Protein AF-A0A7X8PU43-F1 (afdb_monomer)

Radius of gyration: 17.19 Å; Cα contacts (8 Å, |Δi|>4): 288; chains: 1; bounding box: 46×28×51 Å

Nearest PDB structures (foldseek):
  2zf4-assembly3_F  TM=4.015E-01  e=1.088E+00  Chromobacterium violaceum

Secondary structure (DSSP, 8-state):
--S---TTSSPPGGGSGGG---EEEEEEETTEEEEEEEEESSEEEEEEEEEEEETTEEEEEEEEEEEEETTEEEEEEEETTT-EEEEEEEEEEEETTTTEEEEEEEEEEEEE----S--BTTT--TT----S----

Structure (mmCIF, N/CA/C/O backbone):
data_AF-A0A7X8PU43-F1
#
_entry.id   AF-A0A7X8PU43-F1
#
loop_
_atom_site.group_PDB
_atom_site.id
_atom_site.type_symbol
_atom_site.label_atom_id
_atom_site.label_alt_id
_atom_site.label_comp_id
_atom_site.label_asym_id
_atom_site.label_entity_id
_atom_site.label_seq_id
_atom_site.pdbx_PDB_ins_code
_atom_site.Cartn_x
_atom_site.Cartn_y
_atom_site.Cartn_z
_atom_site.occupancy
_atom_site.B_iso_or_equiv
_atom_site.auth_seq_id
_atom_site.auth_comp_id
_atom_site.auth_asym_id
_atom_site.auth_atom_id
_atom_site.pdbx_PDB_model_num
ATOM 1 N N . THR A 1 1 ? -22.433 -6.085 20.150 1.00 58.94 1 THR A N 1
ATOM 2 C CA . THR A 1 1 ? -22.439 -5.058 19.085 1.00 58.94 1 THR A CA 1
ATOM 3 C C . THR A 1 1 ? -21.251 -5.337 18.189 1.00 58.94 1 THR A C 1
ATOM 5 O O . THR A 1 1 ? -20.278 -5.868 18.702 1.00 58.94 1 THR A O 1
ATOM 8 N N . LEU A 1 2 ? -21.342 -5.095 16.880 1.00 64.88 2 LEU A N 1
ATOM 9 C CA . LEU A 1 2 ? -20.183 -5.215 15.985 1.00 64.88 2 LEU A CA 1
ATOM 10 C C . LEU A 1 2 ? -19.214 -4.060 16.267 1.00 64.88 2 LEU A C 1
ATOM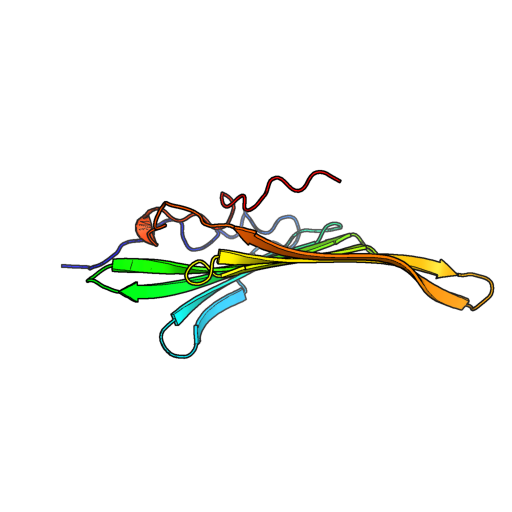 12 O O . LEU A 1 2 ? -19.667 -2.921 16.349 1.00 64.88 2 LEU A O 1
ATOM 16 N N . ASP A 1 3 ? -17.918 -4.352 16.398 1.00 78.88 3 ASP A N 1
ATOM 17 C CA . ASP A 1 3 ? -16.885 -3.329 16.641 1.00 78.88 3 ASP A CA 1
ATOM 18 C C . ASP A 1 3 ? -16.571 -2.496 15.384 1.00 78.88 3 ASP A C 1
ATOM 20 O O . ASP A 1 3 ? -16.052 -1.391 15.486 1.00 78.88 3 ASP A O 1
ATOM 24 N N . CYS A 1 4 ? -16.874 -3.005 14.183 1.00 87.44 4 CYS A N 1
ATOM 25 C CA . CYS A 1 4 ? -16.652 -2.301 12.920 1.00 87.44 4 CYS A CA 1
ATOM 26 C C . CYS A 1 4 ? -17.573 -2.840 11.814 1.00 87.44 4 CYS A C 1
ATOM 28 O O . CYS A 1 4 ? -17.857 -4.039 11.763 1.00 87.44 4 CYS A O 1
ATOM 30 N N . GLN A 1 5 ? -17.996 -1.959 10.904 1.00 91.38 5 GLN A N 1
ATOM 31 C CA . GLN A 1 5 ? -18.618 -2.312 9.629 1.00 91.38 5 GLN A CA 1
ATOM 32 C C . GLN A 1 5 ? -17.984 -1.472 8.510 1.00 91.38 5 GLN A C 1
ATOM 34 O O . GLN A 1 5 ? -18.175 -0.260 8.461 1.00 91.38 5 GLN A O 1
ATOM 39 N N . ALA A 1 6 ? -17.246 -2.116 7.602 1.00 93.62 6 ALA A N 1
ATOM 40 C CA . ALA A 1 6 ? -16.508 -1.458 6.523 1.00 93.62 6 ALA A CA 1
ATOM 41 C C . ALA A 1 6 ? -17.085 -1.833 5.147 1.00 93.62 6 ALA A C 1
ATOM 43 O O . ALA A 1 6 ? -16.607 -2.747 4.477 1.00 93.62 6 ALA A O 1
ATOM 44 N N . ASN A 1 7 ? -18.145 -1.136 4.732 1.00 93.12 7 ASN A N 1
ATOM 45 C CA . ASN A 1 7 ? -18.938 -1.503 3.546 1.00 93.12 7 ASN A CA 1
ATOM 46 C C . ASN A 1 7 ? -18.225 -1.277 2.202 1.00 93.12 7 ASN A C 1
ATOM 48 O O . ASN A 1 7 ? -18.670 -1.796 1.186 1.00 93.12 7 ASN A O 1
ATOM 52 N N . GLU A 1 8 ? -17.139 -0.507 2.188 1.00 92.81 8 GLU A N 1
ATOM 53 C CA . GLU A 1 8 ? -16.408 -0.133 0.967 1.00 92.81 8 GLU A CA 1
ATOM 54 C C . GLU A 1 8 ? -14.921 -0.521 1.049 1.00 92.81 8 GLU A C 1
ATOM 56 O O . GLU A 1 8 ? -14.091 -0.025 0.289 1.00 92.81 8 GLU A O 1
ATOM 61 N N . LEU A 1 9 ? -14.577 -1.409 1.989 1.00 94.44 9 LEU A N 1
ATOM 62 C CA . LEU A 1 9 ? -13.222 -1.941 2.127 1.00 94.44 9 LEU A CA 1
ATOM 63 C C . LEU A 1 9 ? -12.853 -2.861 0.957 1.00 94.44 9 LEU A C 1
ATOM 65 O O . LEU A 1 9 ? -11.701 -2.890 0.535 1.00 94.44 9 LEU A O 1
ATOM 69 N N . ILE A 1 10 ? -13.827 -3.624 0.454 1.00 95.19 10 ILE A N 1
ATOM 70 C CA . ILE A 1 10 ? -13.644 -4.565 -0.651 1.00 95.19 10 ILE A CA 1
ATOM 71 C C . ILE A 1 10 ? -14.061 -3.895 -1.954 1.00 95.19 10 ILE A C 1
ATOM 73 O O . ILE A 1 10 ? -15.186 -3.409 -2.078 1.00 95.19 10 ILE A O 1
ATOM 77 N N . LEU A 1 11 ? -13.149 -3.884 -2.926 1.00 94.19 11 LEU A N 1
ATOM 78 C CA . LEU A 1 11 ? -13.432 -3.385 -4.264 1.00 94.19 11 LEU A CA 1
ATOM 79 C C . LEU A 1 11 ? -14.436 -4.286 -4.989 1.00 94.19 11 LEU A C 1
ATOM 81 O O . LEU A 1 11 ? -14.410 -5.508 -4.876 1.00 94.19 11 LEU A O 1
ATOM 85 N N . THR A 1 12 ? -15.318 -3.659 -5.756 1.00 92.25 12 THR A N 1
ATOM 86 C CA . THR A 1 12 ? -16.294 -4.334 -6.612 1.00 92.25 12 THR A CA 1
ATOM 87 C C . THR A 1 12 ? -15.663 -4.769 -7.933 1.00 92.25 12 THR A C 1
ATOM 89 O O . THR A 1 12 ? -14.657 -4.212 -8.377 1.00 92.25 12 THR A O 1
ATOM 92 N N . SER A 1 13 ? -16.305 -5.715 -8.621 1.00 90.62 13 SER A N 1
ATOM 93 C CA . SER A 1 13 ? -15.799 -6.271 -9.881 1.00 90.62 13 SER A CA 1
ATOM 94 C C . SER A 1 13 ? -15.646 -5.256 -11.020 1.00 90.62 13 SER A C 1
ATOM 96 O O . SER A 1 13 ? -14.903 -5.496 -11.962 1.00 90.62 13 SER A O 1
ATOM 98 N N . GLY A 1 14 ? -16.325 -4.106 -10.948 1.00 91.06 14 GLY A N 1
ATOM 99 C CA . GLY A 1 14 ? -16.171 -3.022 -11.923 1.00 91.06 14 GLY A CA 1
ATOM 100 C C . GLY A 1 14 ? -14.931 -2.151 -11.699 1.00 91.06 14 GLY A C 1
ATOM 101 O O . GLY A 1 14 ? -14.631 -1.297 -12.530 1.00 91.06 14 GLY A O 1
ATOM 102 N N . GLN A 1 15 ? -14.217 -2.331 -10.585 1.00 92.06 15 GLN A N 1
ATOM 103 C CA . GLN A 1 15 ? -13.114 -1.459 -10.177 1.00 92.06 15 GLN A CA 1
ATOM 104 C C . GLN A 1 15 ? -11.727 -1.997 -10.557 1.00 92.06 15 GLN A C 1
ATOM 106 O O . GLN A 1 15 ? -10.741 -1.321 -10.285 1.00 92.06 15 GLN A O 1
ATOM 111 N N . GLY A 1 16 ? -11.625 -3.166 -11.202 1.00 91.25 16 GLY A N 1
ATOM 112 C CA . GLY A 1 16 ? -10.350 -3.735 -11.665 1.00 91.25 16 GLY A CA 1
ATOM 113 C C . GLY A 1 16 ? -9.936 -3.346 -13.085 1.00 91.25 16 GLY A C 1
ATOM 114 O O . GLY A 1 16 ? -8.914 -3.819 -13.577 1.00 91.25 16 GLY A O 1
ATOM 115 N N . GLY A 1 17 ? -10.686 -2.479 -13.769 1.00 90.31 17 GLY A N 1
ATOM 116 C CA . GLY A 1 17 ? -10.392 -2.082 -15.149 1.00 90.31 17 GLY A CA 1
ATOM 117 C C . GLY A 1 17 ? -10.718 -3.187 -16.159 1.00 90.31 17 GLY A C 1
ATOM 118 O O . GLY A 1 17 ? -11.691 -3.918 -15.993 1.00 90.31 17 GLY A O 1
ATOM 119 N N . MET A 1 18 ? -9.918 -3.321 -17.224 1.00 92.38 18 MET A N 1
ATOM 120 C CA . MET A 1 18 ? -10.170 -4.346 -18.254 1.00 92.38 18 MET A CA 1
ATOM 121 C C . MET A 1 18 ? -9.931 -5.772 -17.749 1.00 92.38 18 MET A C 1
ATOM 123 O O . MET A 1 18 ? -10.457 -6.713 -18.337 1.00 92.38 18 MET A O 1
ATOM 127 N N . MET A 1 19 ? -9.149 -5.934 -16.679 1.00 90.00 19 MET A N 1
ATOM 128 C CA . MET A 1 19 ? -8.924 -7.230 -16.034 1.00 90.00 19 MET A CA 1
ATOM 129 C C . MET A 1 19 ? -10.146 -7.743 -15.254 1.00 90.00 19 MET A C 1
ATOM 131 O O . MET A 1 19 ? -10.188 -8.924 -14.921 1.00 90.00 19 MET A O 1
ATOM 135 N N . GLY A 1 20 ? -11.163 -6.905 -15.019 1.00 94.31 20 GLY A N 1
ATOM 136 C CA . GLY A 1 20 ? -12.399 -7.313 -14.355 1.00 94.31 20 GLY A CA 1
ATOM 137 C C . GLY A 1 20 ? -12.302 -7.230 -12.836 1.00 94.31 20 GLY A C 1
ATOM 138 O O . GLY A 1 20 ? -12.071 -6.147 -12.308 1.00 94.31 20 GLY A O 1
ATOM 139 N N . ASP A 1 21 ? -12.527 -8.347 -12.139 1.00 95.69 21 ASP A N 1
ATOM 140 C CA . ASP A 1 21 ? -12.571 -8.375 -10.674 1.00 95.69 21 ASP A CA 1
ATOM 141 C C . ASP A 1 21 ? -11.185 -8.135 -10.058 1.00 95.69 21 ASP A C 1
ATOM 143 O O . ASP A 1 21 ? -10.277 -8.936 -10.293 1.00 95.69 21 ASP A O 1
ATOM 147 N N . PRO A 1 22 ? -10.999 -7.056 -9.273 1.00 96.38 22 PRO A N 1
ATOM 148 C CA . PRO A 1 22 ? -9.708 -6.758 -8.683 1.00 96.38 22 PRO A CA 1
ATOM 149 C C . PRO A 1 22 ?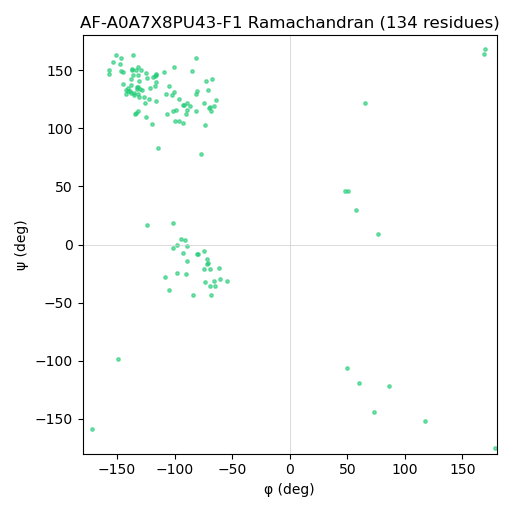 -9.388 -7.564 -7.423 1.00 96.38 22 PRO A C 1
ATOM 151 O O . PRO A 1 22 ? -8.281 -7.430 -6.907 1.00 96.38 22 PRO A O 1
ATOM 154 N N . TYR A 1 23 ? -10.326 -8.328 -6.856 1.00 96.50 23 TYR A N 1
ATOM 155 C CA . TYR A 1 23 ? -10.112 -9.017 -5.585 1.00 96.50 23 TYR A CA 1
ATOM 156 C C . TYR A 1 23 ? -9.036 -10.108 -5.691 1.00 96.50 23 TYR A C 1
ATOM 158 O O . TYR A 1 23 ? -9.194 -11.091 -6.412 1.00 96.50 23 TYR A O 1
ATOM 166 N N . GLN A 1 24 ? -7.957 -9.963 -4.916 1.00 96.38 24 GLN A N 1
ATOM 167 C CA . GLN A 1 24 ? -6.894 -10.969 -4.809 1.00 96.38 24 GLN A CA 1
ATOM 168 C C . GLN A 1 24 ? -6.919 -11.694 -3.460 1.00 96.38 24 GLN A C 1
ATOM 170 O O . GLN A 1 24 ? -6.537 -12.862 -3.383 1.00 96.38 24 GLN A O 1
ATOM 175 N N . GLY A 1 25 ? -7.409 -11.050 -2.395 1.00 96.25 25 GLY A N 1
ATOM 176 C CA . GLY A 1 25 ? -7.622 -11.739 -1.129 1.00 96.25 25 GLY A CA 1
ATOM 177 C C . GLY A 1 25 ? -7.918 -10.855 0.077 1.00 96.25 25 GLY A C 1
ATOM 178 O O . GLY A 1 25 ? -7.640 -9.657 0.104 1.00 96.25 25 GLY A O 1
ATOM 179 N N . LEU A 1 26 ? -8.432 -11.513 1.114 1.00 97.12 26 LEU A N 1
ATOM 180 C CA . LEU A 1 26 ? -8.518 -11.047 2.492 1.00 97.12 26 LEU A CA 1
ATOM 181 C C . LEU A 1 26 ? -7.863 -12.121 3.362 1.00 97.12 26 LEU A C 1
ATOM 183 O O . LEU A 1 26 ? -8.279 -13.280 3.332 1.00 97.12 26 LEU A O 1
ATOM 187 N N . TYR A 1 27 ? -6.839 -11.759 4.124 1.00 97.81 27 TYR A N 1
ATOM 188 C CA . TYR A 1 27 ? -6.068 -12.724 4.901 1.00 97.81 27 TYR A CA 1
ATOM 189 C C . TYR A 1 27 ? -5.578 -12.128 6.215 1.00 97.81 27 TYR A C 1
ATOM 191 O O . TYR A 1 27 ? -5.520 -10.913 6.390 1.00 97.81 27 TYR A O 1
ATOM 199 N N . VAL A 1 28 ? -5.221 -13.000 7.154 1.00 97.62 28 VAL A N 1
ATOM 200 C CA . VAL A 1 28 ? -4.600 -12.604 8.419 1.00 97.62 28 VAL A CA 1
ATOM 201 C C . VAL A 1 28 ? -3.106 -12.879 8.332 1.00 97.62 28 VAL A C 1
ATOM 203 O O . VAL A 1 28 ? -2.699 -13.989 7.995 1.00 97.62 28 VAL A O 1
ATOM 206 N N . SER A 1 29 ? -2.293 -11.876 8.652 1.00 95.44 29 SER A N 1
ATOM 207 C CA . SER A 1 29 ? -0.841 -12.004 8.769 1.00 95.44 29 SER A CA 1
ATOM 208 C C . SER A 1 29 ? -0.413 -11.517 10.148 1.00 95.44 29 SER A C 1
ATOM 210 O O . SER A 1 29 ? -0.531 -10.335 10.474 1.00 95.44 29 SER A O 1
ATOM 212 N N . GLY A 1 30 ? 0.017 -12.445 11.007 1.00 94.62 30 GLY A N 1
ATOM 213 C CA . GLY A 1 30 ? 0.268 -12.148 12.417 1.00 94.62 30 GLY A CA 1
ATOM 214 C C . GLY A 1 30 ? -0.998 -11.647 13.121 1.00 94.62 30 GLY A C 1
ATOM 215 O O . GLY A 1 30 ? -1.993 -12.361 13.198 1.00 94.62 30 GLY A O 1
ATOM 216 N N . ASN A 1 31 ? -0.958 -10.419 13.641 1.00 95.06 31 ASN A N 1
ATOM 217 C CA . ASN A 1 31 ? -2.087 -9.753 14.301 1.00 95.06 31 ASN A CA 1
ATOM 218 C C . ASN A 1 31 ? -2.797 -8.718 13.407 1.00 95.06 31 ASN A C 1
ATOM 220 O O . ASN A 1 31 ? -3.488 -7.839 13.926 1.00 95.06 31 ASN A O 1
ATOM 224 N N . GLN A 1 32 ? -2.604 -8.800 12.088 1.00 97.94 32 GLN A N 1
ATOM 225 C CA . GLN A 1 32 ? -3.151 -7.850 11.125 1.00 97.94 32 GLN A CA 1
ATOM 226 C C . GLN A 1 32 ? -4.151 -8.525 10.186 1.00 97.94 32 GLN A C 1
ATOM 228 O O . GLN A 1 32 ? -3.920 -9.643 9.727 1.00 97.94 32 GLN A O 1
ATOM 233 N N . LEU A 1 33 ? -5.242 -7.824 9.882 1.00 97.69 33 LEU A N 1
ATOM 234 C CA . LEU A 1 33 ? -6.166 -8.163 8.804 1.00 97.69 33 LEU A CA 1
ATOM 235 C C . LEU A 1 33 ? -5.724 -7.412 7.551 1.00 97.69 33 LEU A C 1
ATOM 237 O O . LEU A 1 33 ? -5.687 -6.186 7.570 1.00 97.69 33 LEU A O 1
ATOM 241 N N . CYS A 1 34 ? -5.402 -8.123 6.481 1.00 98.31 34 CYS A N 1
ATOM 242 C CA . CYS A 1 34 ? -4.901 -7.544 5.244 1.00 98.31 34 CYS A CA 1
ATOM 243 C C . CYS A 1 34 ? -5.870 -7.784 4.085 1.00 98.31 34 CYS A C 1
ATOM 245 O O . CYS A 1 34 ? -6.522 -8.825 3.997 1.00 98.31 34 CYS A O 1
ATOM 247 N N . THR A 1 35 ? -5.929 -6.807 3.189 1.00 97.81 35 THR A N 1
ATOM 248 C CA . THR A 1 35 ? -6.645 -6.859 1.911 1.00 97.81 35 THR A CA 1
ATOM 249 C C . THR A 1 35 ? -5.642 -6.746 0.778 1.00 97.81 35 THR A C 1
ATOM 251 O O . THR A 1 35 ? -4.633 -6.064 0.935 1.00 97.81 35 THR A O 1
ATOM 254 N N . SER A 1 36 ? -5.918 -7.402 -0.343 1.00 97.75 36 SER A N 1
ATOM 255 C CA . SER A 1 36 ? -5.097 -7.341 -1.545 1.00 97.75 36 SER A CA 1
ATOM 256 C C . SER A 1 36 ? -5.988 -7.250 -2.777 1.00 97.75 36 SER A C 1
ATOM 258 O O . SER A 1 36 ? -6.958 -8.004 -2.927 1.00 97.75 36 SER A O 1
ATOM 260 N N . PHE A 1 37 ? -5.646 -6.303 -3.645 1.00 97.12 37 PHE A N 1
ATOM 261 C CA . PHE A 1 37 ? -6.330 -6.037 -4.896 1.00 97.12 37 PHE A CA 1
ATOM 262 C C . PHE A 1 37 ? -5.322 -5.804 -6.011 1.00 97.12 37 PHE A C 1
ATOM 264 O O . PHE A 1 37 ? -4.258 -5.238 -5.772 1.00 97.12 37 PHE A O 1
ATOM 271 N N . GLY A 1 38 ? -5.690 -6.144 -7.239 1.00 95.81 38 GLY A N 1
ATOM 272 C CA . GLY A 1 38 ? -4.903 -5.776 -8.407 1.00 95.81 38 GLY A CA 1
ATOM 273 C C . GLY A 1 38 ? -5.733 -5.766 -9.673 1.00 95.81 38 GLY A C 1
ATOM 274 O O . GLY A 1 38 ? -6.702 -6.507 -9.805 1.00 95.81 38 GLY A O 1
ATOM 275 N N . GLY A 1 39 ? -5.357 -4.914 -10.612 1.00 94.94 39 GLY A N 1
ATOM 276 C CA . GLY A 1 39 ? -6.103 -4.751 -11.848 1.00 94.94 39 GLY A CA 1
ATOM 277 C C . GLY A 1 39 ? -5.375 -3.880 -12.854 1.00 94.94 39 GLY A C 1
ATOM 278 O O . GLY A 1 39 ? -4.156 -3.701 -12.796 1.00 94.94 39 GLY A O 1
ATOM 279 N N . GLY A 1 40 ? -6.152 -3.335 -13.787 1.00 91.88 40 GLY A N 1
ATOM 280 C CA . GLY A 1 40 ? -5.677 -2.447 -14.835 1.00 91.88 40 GLY A CA 1
ATOM 281 C C . GLY A 1 40 ? -5.880 -3.006 -16.241 1.00 91.88 40 GLY A C 1
ATOM 282 O O . GLY A 1 40 ? -6.831 -3.745 -16.514 1.00 91.88 40 GLY A O 1
ATOM 283 N N . SER A 1 41 ? -5.013 -2.589 -17.160 1.00 89.81 41 SER A N 1
ATOM 284 C CA . SER A 1 41 ? -4.934 -3.111 -18.528 1.00 89.81 41 SER A CA 1
ATOM 285 C C . SER A 1 41 ? -3.494 -3.027 -19.041 1.00 89.81 41 SER A C 1
ATOM 287 O O . SER A 1 41 ? -2.673 -3.878 -18.703 1.00 89.81 41 SER A O 1
ATOM 289 N N . ARG A 1 42 ? -3.184 -1.988 -19.819 1.00 89.69 42 ARG A N 1
ATOM 290 C CA . ARG A 1 42 ? -1.833 -1.603 -20.216 1.00 89.69 42 ARG A CA 1
ATOM 291 C C . ARG A 1 42 ? -1.054 -1.079 -19.008 1.00 89.69 42 ARG A C 1
ATOM 293 O O . ARG A 1 42 ? 0.078 -1.498 -18.800 1.00 89.69 42 ARG A O 1
ATOM 300 N N . ASP A 1 43 ? -1.709 -0.248 -18.198 1.00 91.56 43 ASP A N 1
ATOM 301 C CA . ASP A 1 43 ? -1.238 0.139 -16.870 1.00 91.56 43 ASP A CA 1
ATOM 302 C C . ASP A 1 43 ? -1.767 -0.866 -15.854 1.00 91.56 43 ASP A C 1
ATOM 304 O O . ASP A 1 43 ? -2.981 -1.063 -15.759 1.00 91.56 43 ASP A O 1
ATOM 308 N N . LYS A 1 44 ? -0.870 -1.513 -15.116 1.00 94.44 44 LYS A N 1
ATOM 309 C CA . LYS A 1 44 ? -1.209 -2.426 -14.022 1.00 94.44 44 LYS A CA 1
ATOM 310 C C . LYS A 1 44 ? -1.051 -1.718 -12.689 1.00 94.44 44 LYS A C 1
ATOM 312 O O . LYS A 1 44 ? -0.219 -0.823 -12.550 1.00 94.44 44 LYS A O 1
ATOM 317 N N . TRP A 1 45 ? -1.811 -2.158 -11.700 1.00 94.88 45 TRP A N 1
ATOM 318 C CA . TRP A 1 45 ? -1.701 -1.677 -10.330 1.00 94.88 45 TRP A CA 1
ATOM 319 C C . TRP A 1 45 ? -2.029 -2.791 -9.337 1.00 94.88 45 TRP A C 1
ATOM 321 O O . TRP A 1 45 ? -2.775 -3.717 -9.657 1.00 94.88 45 TRP A O 1
ATOM 331 N N . ASN A 1 46 ? -1.493 -2.674 -8.126 1.00 95.75 46 ASN A N 1
ATOM 332 C CA . ASN A 1 46 ? -1.842 -3.482 -6.968 1.00 95.75 46 ASN A CA 1
ATOM 333 C C . ASN A 1 46 ? -1.973 -2.585 -5.736 1.00 95.75 46 ASN A C 1
ATOM 335 O O . ASN A 1 46 ? -1.233 -1.613 -5.582 1.00 95.75 46 ASN A O 1
ATOM 339 N N . LEU A 1 47 ? -2.902 -2.944 -4.856 1.00 96.31 47 LEU A N 1
ATOM 340 C CA . LEU A 1 47 ? -3.157 -2.296 -3.577 1.00 96.31 47 LEU A CA 1
ATOM 341 C C . LEU A 1 47 ? -3.155 -3.357 -2.483 1.00 96.31 47 LEU A C 1
ATOM 343 O O . LEU A 1 47 ? -3.816 -4.388 -2.610 1.00 96.31 47 LEU A O 1
ATOM 347 N N . SER A 1 48 ? -2.451 -3.089 -1.393 1.00 97.12 48 SER A N 1
ATOM 348 C CA . SER A 1 48 ? -2.477 -3.905 -0.190 1.00 97.12 48 SER A CA 1
ATOM 349 C C . SER A 1 48 ? -2.588 -3.014 1.036 1.00 97.12 48 SER A C 1
ATOM 351 O O . SER A 1 48 ? -1.847 -2.044 1.193 1.00 97.12 48 SER A O 1
ATOM 353 N N . HIS A 1 49 ? -3.534 -3.330 1.915 1.00 97.56 49 HIS A N 1
ATOM 354 C CA . HIS A 1 49 ? -3.781 -2.558 3.130 1.00 97.56 49 HIS A CA 1
ATOM 355 C C . HIS A 1 49 ? -3.957 -3.502 4.304 1.00 97.56 49 HIS A C 1
ATOM 357 O O . HIS A 1 49 ? -4.786 -4.414 4.236 1.00 97.56 49 HIS A O 1
ATOM 363 N N . CYS A 1 50 ? -3.214 -3.257 5.380 1.00 97.94 50 CYS A N 1
ATOM 364 C CA . CYS A 1 50 ? -3.275 -4.054 6.594 1.00 97.94 50 CYS A CA 1
ATOM 365 C C . CYS A 1 50 ? -3.750 -3.216 7.779 1.00 97.94 50 CYS A C 1
ATOM 367 O O . CYS A 1 50 ? -3.305 -2.087 7.998 1.00 97.94 50 CYS A O 1
ATOM 369 N N . PHE A 1 51 ? -4.643 -3.801 8.569 1.00 97.62 51 PHE A N 1
ATOM 370 C CA . PHE A 1 51 ? -5.302 -3.186 9.711 1.00 97.62 51 PHE A CA 1
ATOM 371 C C . PHE A 1 51 ? -4.965 -3.950 10.983 1.00 97.62 51 PHE A C 1
ATOM 373 O O . PHE A 1 51 ? -4.884 -5.176 10.979 1.00 97.62 51 PHE A O 1
ATOM 380 N N . ILE A 1 52 ? -4.830 -3.231 12.092 1.00 97.31 52 ILE A N 1
ATOM 381 C CA . ILE A 1 52 ? -4.649 -3.809 13.423 1.00 97.31 52 ILE A CA 1
ATOM 382 C C . ILE A 1 52 ? -5.822 -3.423 14.319 1.00 97.31 52 ILE A C 1
ATOM 384 O O . ILE A 1 52 ? -6.350 -2.315 14.227 1.00 97.31 52 ILE A O 1
ATOM 388 N N . HIS A 1 53 ? -6.211 -4.329 15.212 1.00 95.62 53 HIS A N 1
ATOM 389 C CA . HIS A 1 53 ? -7.198 -4.035 16.240 1.00 95.62 53 HIS A CA 1
ATOM 390 C C . HIS A 1 53 ? -6.519 -3.475 17.499 1.00 95.62 53 HIS A C 1
ATOM 392 O O . HIS A 1 53 ? -5.732 -4.167 18.149 1.00 95.62 53 HIS A O 1
ATOM 398 N N . LYS A 1 54 ? -6.813 -2.222 17.859 1.00 92.75 54 LYS A N 1
ATOM 399 C CA . LYS A 1 54 ? -6.258 -1.536 19.035 1.00 92.75 54 LYS A CA 1
ATOM 400 C C . LYS A 1 54 ? -7.297 -0.606 19.650 1.00 92.75 54 LYS A C 1
ATOM 402 O O . LYS A 1 54 ? -7.980 0.114 18.934 1.00 92.75 54 LYS A O 1
ATOM 407 N N . ASN A 1 55 ? -7.386 -0.586 20.983 1.00 90.50 55 ASN A N 1
ATOM 408 C CA . ASN A 1 55 ? -8.320 0.270 21.727 1.00 90.50 55 ASN A CA 1
ATOM 409 C C . ASN A 1 55 ? -9.770 0.155 21.208 1.00 90.50 55 ASN A C 1
ATOM 411 O O . ASN A 1 55 ? -10.420 1.172 20.981 1.00 90.50 55 ASN A O 1
ATOM 415 N N . ASN A 1 56 ? -10.243 -1.077 20.980 1.00 90.94 56 ASN A N 1
ATOM 416 C CA . ASN A 1 56 ? -11.568 -1.399 20.425 1.00 90.94 56 ASN A CA 1
ATOM 417 C C . ASN A 1 56 ? -11.854 -0.784 19.043 1.00 90.94 56 ASN A C 1
ATOM 419 O O . ASN A 1 56 ? -12.994 -0.461 18.731 1.00 90.94 56 ASN A O 1
ATOM 423 N N . ASN A 1 57 ? -10.817 -0.573 18.232 1.00 93.56 57 ASN A N 1
ATOM 424 C CA . ASN A 1 57 ? -10.940 -0.039 16.883 1.00 93.56 57 ASN A CA 1
ATOM 425 C C . ASN A 1 57 ? -10.027 -0.797 15.920 1.00 93.56 57 ASN A C 1
ATOM 427 O O . ASN A 1 57 ? -8.890 -1.126 16.260 1.00 93.56 57 ASN A O 1
ATOM 431 N N . TRP A 1 58 ? -10.499 -1.021 14.694 1.00 96.06 58 TRP A N 1
ATOM 432 C CA . TRP A 1 58 ? -9.651 -1.441 13.580 1.00 96.06 58 TRP A CA 1
ATOM 433 C C . TRP A 1 58 ? -9.058 -0.209 12.906 1.00 96.06 58 TRP A C 1
ATOM 435 O O . TRP A 1 58 ? -9.796 0.645 12.413 1.00 96.06 58 TRP A O 1
ATOM 445 N N . ILE A 1 59 ? -7.731 -0.115 12.898 1.00 95.88 59 ILE A N 1
ATOM 446 C CA . ILE A 1 59 ? -6.993 1.040 12.380 1.00 95.88 59 ILE A CA 1
ATOM 447 C C . ILE A 1 59 ? -6.006 0.600 11.305 1.00 95.88 59 ILE A C 1
ATOM 449 O O . ILE A 1 59 ? -5.407 -0.472 11.410 1.00 95.88 59 ILE A O 1
ATOM 453 N N . LEU A 1 60 ? -5.832 1.426 10.276 1.00 96.25 60 LEU A N 1
ATOM 454 C CA . LEU A 1 60 ? -4.863 1.184 9.214 1.00 96.25 60 LEU A CA 1
ATOM 455 C C . LEU A 1 60 ? -3.445 1.208 9.800 1.00 96.25 60 LEU A C 1
ATOM 457 O O . LEU A 1 60 ? -3.045 2.171 10.457 1.00 96.25 60 LEU A O 1
ATOM 461 N N . ARG A 1 61 ? -2.696 0.126 9.587 1.00 96.81 61 ARG A N 1
ATOM 462 C CA . ARG A 1 61 ? -1.341 -0.076 10.113 1.00 96.81 61 ARG A CA 1
ATOM 463 C C . ARG A 1 61 ? -0.288 0.108 9.031 1.00 96.81 61 ARG A C 1
ATOM 465 O O . ARG A 1 61 ? 0.769 0.676 9.312 1.00 96.81 61 ARG A O 1
ATOM 472 N N . SER A 1 62 ? -0.567 -0.354 7.820 1.00 96.31 62 SER A N 1
ATOM 473 C CA . SER A 1 62 ? 0.308 -0.170 6.666 1.00 96.31 62 SER A CA 1
ATOM 474 C C . SER A 1 62 ? -0.474 -0.203 5.362 1.00 96.31 62 SER A C 1
ATOM 476 O O . SER A 1 62 ? -1.569 -0.763 5.277 1.00 96.31 62 SER A O 1
ATOM 478 N N . THR A 1 63 ? 0.117 0.410 4.345 1.00 96.44 63 THR A N 1
ATOM 479 C CA . THR A 1 63 ? -0.343 0.326 2.964 1.00 96.44 63 THR A CA 1
ATOM 480 C C . THR A 1 63 ? 0.835 0.050 2.050 1.00 96.44 63 THR A C 1
ATOM 482 O O . THR A 1 63 ? 1.954 0.490 2.316 1.00 96.44 63 THR A O 1
ATOM 485 N N . GLU A 1 64 ? 0.558 -0.636 0.957 1.00 95.94 64 GLU A N 1
ATOM 486 C CA . GLU A 1 64 ? 1.480 -0.875 -0.133 1.00 95.94 64 GLU A CA 1
ATOM 487 C C . GLU A 1 64 ? 0.725 -0.709 -1.450 1.00 95.94 64 GLU A C 1
ATOM 489 O O . GLU A 1 64 ? -0.363 -1.256 -1.626 1.00 95.94 64 GLU A O 1
ATOM 494 N N . THR A 1 65 ? 1.292 0.075 -2.356 1.00 95.00 65 THR A N 1
ATOM 495 C CA . THR A 1 65 ? 0.736 0.342 -3.678 1.00 95.00 65 THR A CA 1
ATOM 496 C C . THR A 1 65 ? 1.839 0.144 -4.693 1.00 95.00 65 THR A C 1
ATOM 498 O O . THR A 1 65 ? 2.924 0.704 -4.560 1.00 95.00 65 THR A O 1
ATOM 501 N N . SER A 1 66 ? 1.571 -0.632 -5.728 1.00 94.44 66 SER A N 1
ATOM 502 C CA . SER A 1 66 ? 2.514 -0.828 -6.820 1.00 94.44 66 SER A CA 1
ATOM 503 C C . SER A 1 66 ? 1.799 -0.757 -8.146 1.00 94.44 66 SER A C 1
ATOM 505 O O . SER A 1 66 ? 0.577 -0.865 -8.220 1.00 94.44 66 SER A O 1
ATOM 507 N N . GLY A 1 67 ? 2.554 -0.564 -9.209 1.00 94.44 67 GLY A N 1
ATOM 508 C CA . GLY A 1 67 ? 1.988 -0.532 -10.538 1.00 94.44 67 GLY A CA 1
ATOM 509 C C . GLY A 1 67 ? 3.041 -0.248 -11.575 1.00 94.44 67 GLY A C 1
ATOM 510 O O . GLY A 1 67 ? 4.232 -0.190 -11.279 1.00 94.44 67 GLY A O 1
ATOM 511 N N . GLY A 1 68 ? 2.596 -0.095 -12.809 1.00 93.44 68 GLY A N 1
ATOM 512 C CA . GLY A 1 68 ? 3.525 0.079 -13.900 1.00 93.44 68 GLY A CA 1
ATOM 513 C C . GLY A 1 68 ? 2.883 -0.010 -15.262 1.00 93.44 68 GLY A C 1
ATOM 514 O O . GLY A 1 68 ? 1.740 -0.446 -15.413 1.00 93.44 68 GLY A O 1
ATOM 515 N N . HIS A 1 69 ? 3.670 0.384 -16.246 1.00 91.31 69 HIS A N 1
ATOM 516 C CA . HIS A 1 69 ? 3.330 0.341 -17.650 1.00 91.31 69 HIS A CA 1
ATOM 517 C C . HIS A 1 69 ? 4.486 -0.288 -18.400 1.00 91.31 69 HIS A C 1
ATOM 519 O O . HIS A 1 69 ? 5.548 0.321 -18.467 1.00 91.31 69 HIS A O 1
ATOM 525 N N . ALA A 1 70 ? 4.257 -1.457 -18.993 1.00 87.88 70 ALA A N 1
ATOM 526 C CA . ALA A 1 70 ? 5.272 -2.164 -19.767 1.00 87.88 70 ALA A CA 1
ATOM 527 C C . ALA A 1 70 ? 6.603 -2.291 -18.988 1.00 87.88 70 ALA A C 1
ATOM 529 O O . ALA A 1 70 ? 6.650 -3.061 -18.030 1.00 87.88 70 ALA A O 1
ATOM 530 N N . GLU A 1 71 ? 7.632 -1.531 -19.354 1.00 92.00 71 GLU A N 1
ATOM 531 C CA . GLU A 1 71 ? 8.981 -1.550 -18.779 1.00 92.00 71 GLU A CA 1
ATOM 532 C C . GLU A 1 71 ? 9.174 -0.598 -17.577 1.00 92.00 71 GLU A C 1
ATOM 534 O O . GLU A 1 71 ? 10.249 -0.529 -16.979 1.00 92.00 71 GLU A O 1
ATOM 539 N N . LEU A 1 72 ? 8.131 0.147 -17.205 1.00 9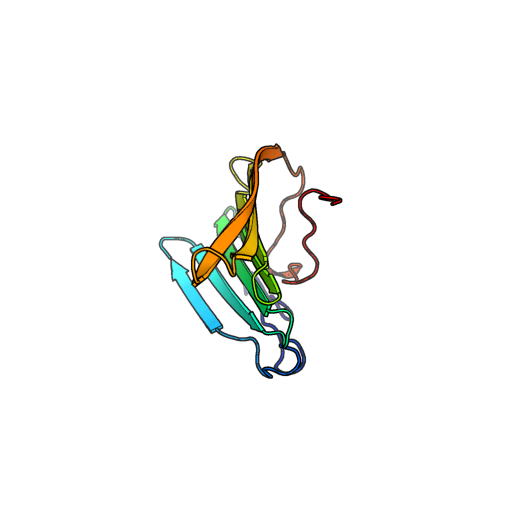3.62 72 LEU A N 1
ATOM 540 C CA . LEU A 1 72 ? 8.106 1.047 -16.055 1.00 93.62 72 LEU A CA 1
ATOM 541 C C . LEU A 1 72 ? 7.388 0.386 -14.885 1.00 93.62 72 LEU A C 1
ATOM 543 O O . LEU A 1 72 ? 6.247 -0.057 -15.023 1.00 93.62 72 LEU A O 1
ATOM 547 N N . MET A 1 73 ? 8.004 0.416 -13.706 1.00 94.94 73 MET A N 1
ATOM 548 C CA . MET A 1 73 ? 7.409 -0.036 -12.451 1.00 94.94 73 MET A CA 1
ATOM 549 C C . MET A 1 73 ? 7.603 0.994 -11.341 1.00 94.94 73 MET A C 1
ATOM 551 O O . MET A 1 73 ? 8.638 1.652 -11.252 1.00 94.94 73 MET A O 1
ATOM 555 N N . TYR A 1 74 ? 6.614 1.099 -10.458 1.00 94.44 74 TYR A N 1
ATOM 556 C CA . TYR A 1 74 ? 6.735 1.818 -9.200 1.00 94.44 74 TYR A CA 1
ATOM 557 C C . TYR A 1 74 ? 6.219 0.976 -8.036 1.00 94.44 74 TYR A C 1
ATOM 559 O O . TYR A 1 74 ? 5.318 0.142 -8.179 1.00 94.44 74 TYR A O 1
ATOM 567 N N . HIS A 1 75 ? 6.771 1.241 -6.861 1.00 95.12 75 HIS A N 1
ATOM 568 C CA . HIS A 1 75 ? 6.381 0.624 -5.604 1.00 95.12 75 HIS A CA 1
ATOM 569 C C . HIS A 1 75 ? 6.394 1.669 -4.498 1.00 95.12 75 HIS A C 1
ATOM 571 O O . HIS A 1 75 ? 7.303 2.488 -4.407 1.00 95.12 75 HIS A O 1
ATOM 577 N N . MET A 1 76 ? 5.353 1.666 -3.680 1.00 94.94 76 MET A N 1
ATOM 578 C CA . MET A 1 76 ? 5.169 2.555 -2.547 1.00 94.94 76 MET A CA 1
ATOM 579 C C . MET A 1 76 ? 4.741 1.739 -1.354 1.00 94.94 76 MET A C 1
ATOM 581 O O . MET A 1 76 ? 3.800 0.956 -1.452 1.00 94.94 76 MET A O 1
ATOM 585 N N . ASN A 1 77 ? 5.348 1.985 -0.203 1.00 95.50 77 ASN A N 1
ATOM 586 C CA . ASN A 1 77 ? 4.826 1.475 1.051 1.00 95.50 77 ASN A CA 1
ATOM 587 C C . ASN A 1 77 ? 4.879 2.536 2.144 1.00 95.50 77 ASN A C 1
ATOM 589 O O . ASN A 1 77 ? 5.718 3.440 2.152 1.00 95.50 77 ASN A O 1
ATOM 593 N N . TYR A 1 78 ? 3.941 2.431 3.074 1.00 95.56 78 TYR A N 1
ATOM 594 C CA . TYR A 1 78 ? 3.878 3.324 4.212 1.00 95.56 78 TYR A CA 1
ATOM 595 C C . TYR A 1 78 ? 3.457 2.584 5.472 1.00 95.56 78 TYR A C 1
ATOM 597 O O . TYR A 1 78 ? 2.479 1.833 5.487 1.00 95.56 78 TYR A O 1
ATOM 605 N N . ASP A 1 79 ? 4.194 2.841 6.545 1.00 95.44 79 ASP A N 1
ATOM 606 C CA . ASP A 1 79 ? 3.966 2.312 7.880 1.00 95.44 79 ASP A CA 1
ATOM 607 C C . ASP A 1 79 ? 3.412 3.429 8.783 1.00 95.44 79 ASP A C 1
ATOM 609 O O . ASP A 1 79 ? 4.112 4.387 9.110 1.00 95.44 79 ASP A O 1
ATOM 613 N N . PHE A 1 80 ? 2.151 3.308 9.211 1.00 94.31 80 PHE A N 1
ATOM 614 C CA . PHE A 1 80 ? 1.463 4.344 9.996 1.00 94.31 80 PHE A CA 1
ATOM 615 C C . PHE A 1 80 ? 1.958 4.467 11.442 1.00 94.31 80 PHE A C 1
ATOM 617 O O . PHE A 1 80 ? 1.689 5.475 12.092 1.00 94.31 80 PHE A O 1
ATOM 624 N N . GLU A 1 81 ? 2.664 3.467 11.966 1.00 92.50 81 GLU A N 1
ATOM 625 C CA . GLU A 1 81 ? 3.180 3.492 13.337 1.00 92.50 81 GLU A CA 1
ATOM 626 C C . GLU A 1 81 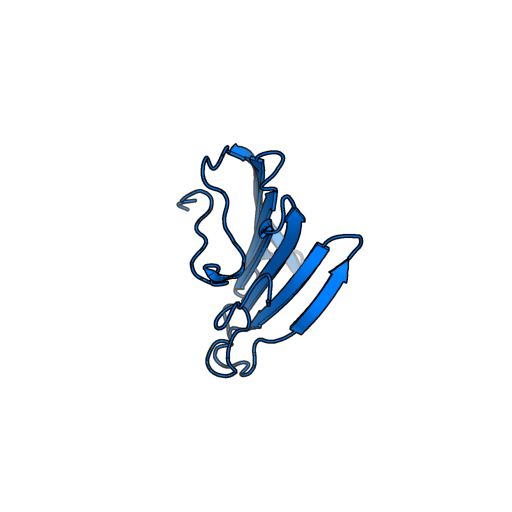? 4.515 4.235 13.417 1.00 92.50 81 GLU A C 1
ATOM 628 O O . GLU A 1 81 ? 4.736 5.048 14.315 1.00 92.50 81 GLU A O 1
ATOM 633 N N . THR A 1 82 ? 5.398 3.974 12.458 1.00 94.75 82 THR A N 1
ATOM 634 C CA . THR A 1 82 ? 6.735 4.575 12.378 1.00 94.75 82 THR A CA 1
ATOM 635 C C . THR A 1 82 ? 6.747 5.871 11.570 1.00 94.75 82 THR A C 1
ATOM 637 O O . THR A 1 82 ? 7.600 6.730 11.797 1.00 94.75 82 THR A O 1
ATOM 640 N N . GLY A 1 83 ? 5.796 6.033 10.647 1.00 94.19 83 GLY A N 1
ATOM 641 C CA . GLY A 1 83 ? 5.794 7.085 9.636 1.00 94.19 83 GLY A CA 1
ATOM 642 C C . GLY A 1 83 ? 6.757 6.817 8.480 1.00 94.19 83 GLY A C 1
ATOM 643 O O . GLY A 1 83 ? 7.011 7.717 7.685 1.00 94.19 83 GLY A O 1
ATOM 644 N N . ASN A 1 84 ? 7.343 5.622 8.388 1.00 95.69 84 ASN A N 1
ATOM 645 C CA . ASN A 1 84 ? 8.271 5.295 7.313 1.00 95.69 84 ASN A CA 1
ATOM 646 C C . ASN A 1 84 ? 7.513 5.177 5.989 1.00 95.69 84 ASN A C 1
ATOM 648 O O . ASN A 1 84 ? 6.665 4.302 5.830 1.00 95.69 84 ASN A O 1
ATOM 652 N N . PHE A 1 85 ? 7.857 6.051 5.053 1.00 95.44 85 PHE A N 1
ATOM 653 C CA . PHE A 1 85 ? 7.440 6.026 3.662 1.00 95.44 85 PHE A CA 1
ATOM 654 C C . PHE A 1 85 ? 8.623 5.602 2.800 1.00 95.44 85 PHE A C 1
ATOM 656 O O . PHE A 1 85 ? 9.696 6.203 2.923 1.00 95.44 85 PHE A O 1
ATOM 663 N N . ASN A 1 86 ? 8.436 4.619 1.922 1.00 95.81 86 ASN A N 1
ATOM 664 C CA . ASN A 1 86 ? 9.407 4.305 0.879 1.00 95.81 86 ASN A CA 1
ATOM 665 C C . ASN A 1 86 ? 8.740 4.328 -0.486 1.00 95.81 86 ASN A C 1
ATOM 667 O O . ASN A 1 86 ? 7.567 3.983 -0.637 1.00 95.81 86 ASN A O 1
ATOM 671 N N . TYR A 1 87 ? 9.537 4.719 -1.466 1.00 94.62 87 TYR A N 1
ATOM 672 C CA . TYR A 1 87 ? 9.165 4.744 -2.861 1.00 94.62 87 TYR A CA 1
ATOM 673 C C . TYR A 1 87 ? 10.316 4.230 -3.704 1.00 94.62 87 TYR A C 1
ATOM 675 O O . TYR A 1 87 ? 11.471 4.628 -3.511 1.00 94.62 87 TYR A O 1
ATOM 683 N N . GLU A 1 88 ? 9.970 3.410 -4.680 1.00 95.38 88 GLU A N 1
ATOM 684 C CA . GLU A 1 88 ? 10.871 2.883 -5.686 1.00 95.38 88 GLU A CA 1
ATOM 685 C C . GLU A 1 88 ? 10.249 3.086 -7.066 1.00 95.38 88 GLU A C 1
ATOM 687 O O . GLU A 1 88 ? 9.042 2.928 -7.255 1.00 95.38 88 GLU A O 1
ATOM 692 N N . TYR A 1 89 ? 11.087 3.441 -8.032 1.00 94.94 89 TYR A N 1
ATOM 693 C CA . TYR A 1 89 ? 10.729 3.574 -9.434 1.00 94.94 89 TYR A CA 1
ATOM 694 C C . TYR A 1 89 ? 11.862 3.070 -10.296 1.00 94.94 89 TYR A C 1
ATOM 696 O O . TYR A 1 89 ? 13.004 3.512 -10.145 1.00 94.94 89 TYR A O 1
ATOM 704 N N . VAL A 1 90 ? 11.511 2.196 -11.225 1.00 96.56 90 VAL A N 1
ATOM 705 C CA . VAL A 1 90 ? 12.430 1.634 -12.201 1.00 96.56 90 VAL A CA 1
ATOM 706 C C . VAL A 1 90 ? 11.807 1.789 -13.579 1.00 96.56 90 VAL A C 1
ATOM 708 O O . VAL A 1 90 ? 10.625 1.512 -13.769 1.00 96.56 90 VAL A O 1
ATOM 711 N N . GLU A 1 91 ? 12.608 2.246 -14.528 1.00 96.62 91 GLU A N 1
ATOM 712 C CA . GLU A 1 91 ? 12.267 2.264 -15.945 1.00 96.62 91 GLU A CA 1
ATOM 713 C C . GLU A 1 91 ? 13.378 1.558 -16.704 1.00 96.62 91 GLU A C 1
ATOM 715 O O . GLU A 1 91 ? 14.563 1.885 -16.546 1.00 96.62 91 GLU A O 1
ATOM 720 N N . GLU A 1 92 ? 12.979 0.583 -17.505 1.00 95.62 92 GLU A N 1
ATOM 721 C CA . GLU A 1 92 ? 13.860 -0.156 -18.390 1.00 95.62 92 GLU A CA 1
ATOM 722 C C . GLU A 1 92 ? 13.579 0.228 -19.845 1.00 95.62 92 GLU A C 1
ATOM 724 O O . GLU A 1 92 ? 12.452 0.541 -20.222 1.00 95.62 92 GLU A O 1
ATOM 729 N N . GLU A 1 93 ? 14.609 0.195 -20.678 1.00 95.25 93 GLU A N 1
ATOM 730 C CA . GLU A 1 93 ? 14.481 0.318 -22.127 1.00 95.25 93 GLU A CA 1
ATOM 731 C C . GLU A 1 93 ? 15.233 -0.837 -22.790 1.00 95.25 93 GLU A C 1
ATOM 733 O O . GLU A 1 93 ? 16.211 -1.361 -22.250 1.00 95.25 93 GLU A O 1
ATOM 738 N N . TYR A 1 94 ? 14.764 -1.247 -23.966 1.00 93.44 94 TYR A N 1
ATOM 739 C CA . TYR A 1 94 ? 15.443 -2.257 -24.767 1.00 93.44 94 TYR A CA 1
ATOM 740 C C . TYR A 1 94 ? 16.693 -1.655 -25.418 1.00 93.44 94 TYR A C 1
ATOM 742 O O . TYR A 1 94 ? 16.611 -0.683 -26.169 1.00 93.44 94 TYR A O 1
ATOM 750 N N . ASP A 1 95 ? 17.848 -2.248 -25.137 1.00 93.31 95 ASP A N 1
ATOM 751 C CA . ASP A 1 95 ? 19.131 -1.922 -25.742 1.00 93.31 95 ASP A CA 1
ATOM 752 C C . ASP A 1 95 ? 19.419 -2.882 -26.904 1.00 93.31 95 ASP A C 1
ATOM 754 O O . ASP A 1 95 ? 19.778 -4.047 -26.714 1.00 93.31 95 ASP A O 1
ATOM 758 N N . GLU A 1 96 ? 19.299 -2.364 -28.128 1.00 92.75 96 GLU A N 1
ATOM 759 C CA . GLU A 1 96 ? 19.560 -3.111 -29.363 1.00 92.75 96 GLU A CA 1
ATOM 760 C C . GLU A 1 96 ? 21.005 -3.627 -29.460 1.00 92.75 96 GLU A C 1
ATOM 762 O O . GLU A 1 96 ? 21.250 -4.657 -30.086 1.00 92.75 96 GLU A O 1
ATOM 767 N N . ALA A 1 97 ? 21.980 -2.929 -28.864 1.00 92.25 97 ALA A N 1
ATOM 768 C CA . ALA A 1 97 ? 23.390 -3.298 -28.983 1.00 92.25 97 ALA A CA 1
ATOM 769 C C . ALA A 1 97 ? 23.735 -4.536 -28.148 1.00 92.25 97 ALA A C 1
ATOM 771 O O . ALA A 1 97 ? 24.613 -5.317 -28.527 1.00 92.25 97 ALA A O 1
ATOM 772 N N . SER A 1 98 ? 23.053 -4.706 -27.017 1.00 92.19 98 S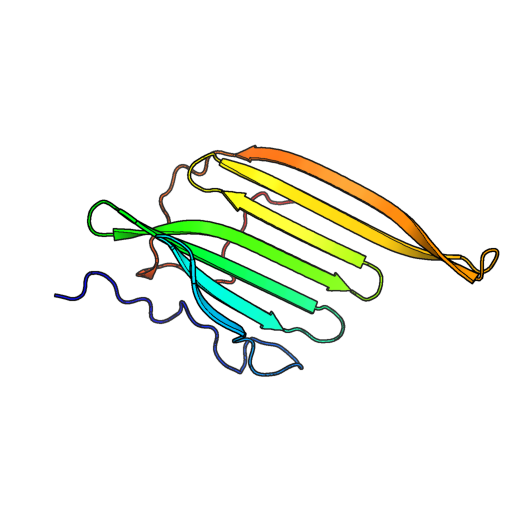ER A N 1
ATOM 773 C CA . SER A 1 98 ? 23.209 -5.854 -26.126 1.00 92.19 98 SER A CA 1
ATOM 774 C C . SER A 1 98 ? 22.096 -6.900 -26.266 1.00 92.19 98 SER A C 1
ATOM 776 O O . SER A 1 98 ? 22.193 -7.942 -25.620 1.00 92.19 98 SER A O 1
ATOM 778 N N . ASP A 1 99 ? 21.086 -6.652 -27.114 1.00 93.69 99 ASP A N 1
ATOM 779 C CA . ASP A 1 99 ? 19.862 -7.460 -27.248 1.00 93.69 99 ASP A CA 1
ATOM 780 C C . ASP A 1 99 ? 19.234 -7.766 -25.877 1.00 93.69 99 ASP A C 1
ATOM 782 O O . ASP A 1 99 ? 18.934 -8.911 -25.526 1.00 93.69 99 ASP A O 1
ATOM 786 N N . SER A 1 100 ? 19.128 -6.736 -25.033 1.00 92.69 100 SER A N 1
ATOM 787 C CA . SER A 1 100 ? 18.694 -6.908 -23.649 1.00 92.69 100 SER A CA 1
ATOM 788 C C . SER A 1 100 ? 17.977 -5.683 -23.092 1.00 92.69 100 SER A C 1
ATOM 790 O O . SER A 1 100 ? 18.054 -4.591 -23.641 1.00 92.69 100 SER A O 1
ATOM 792 N N . MET A 1 101 ? 17.255 -5.873 -21.990 1.00 92.44 101 MET A N 1
ATOM 793 C CA . MET A 1 101 ? 16.658 -4.773 -21.235 1.00 92.44 101 MET A CA 1
ATOM 794 C C . MET A 1 101 ? 17.711 -4.128 -20.333 1.00 92.44 101 MET A C 1
ATOM 796 O O . MET A 1 101 ? 18.409 -4.827 -19.596 1.00 92.44 101 MET A O 1
ATOM 800 N N . ALA A 1 102 ? 17.795 -2.800 -20.356 1.00 94.00 102 ALA A N 1
ATOM 801 C CA . ALA A 1 102 ? 18.689 -2.022 -19.512 1.00 94.00 102 ALA A CA 1
ATOM 802 C C . ALA A 1 102 ? 17.895 -1.037 -18.647 1.00 94.00 102 ALA A C 1
ATOM 804 O O . ALA A 1 102 ? 17.022 -0.325 -19.137 1.00 94.00 102 ALA A O 1
ATOM 805 N N . ILE A 1 103 ? 18.229 -0.957 -17.356 1.00 94.88 103 ILE A N 1
ATOM 806 C CA . ILE A 1 103 ? 17.659 0.053 -16.456 1.00 94.88 103 ILE A CA 1
ATOM 807 C C . ILE A 1 103 ? 18.187 1.427 -16.876 1.00 94.88 103 ILE A C 1
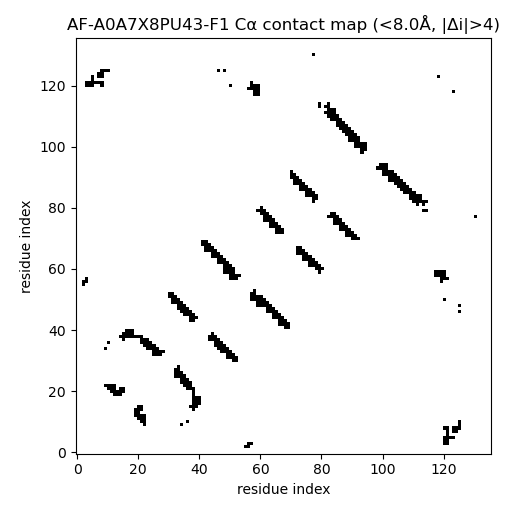ATOM 809 O O . ILE A 1 103 ? 19.380 1.709 -16.745 1.00 94.88 103 ILE A O 1
ATOM 813 N N . VAL A 1 104 ? 17.288 2.294 -17.337 1.00 95.94 104 VAL A N 1
ATOM 814 C CA . VAL A 1 104 ? 17.608 3.672 -17.734 1.00 95.94 104 VAL A CA 1
ATOM 815 C C . VAL A 1 104 ? 17.305 4.678 -16.630 1.00 95.94 104 VAL A C 1
ATOM 817 O O . VAL A 1 104 ? 17.926 5.743 -16.576 1.00 95.94 104 VAL A O 1
ATOM 820 N N . LYS A 1 105 ? 16.387 4.349 -15.710 1.00 95.88 105 LYS A N 1
ATOM 821 C CA . LYS A 1 105 ? 16.116 5.149 -14.508 1.00 95.88 105 LYS A CA 1
ATOM 822 C C . LYS A 1 105 ? 15.878 4.244 -13.306 1.00 95.88 105 LYS A C 1
ATOM 824 O O . LYS A 1 105 ? 15.064 3.333 -13.364 1.00 95.88 105 LYS A O 1
ATOM 829 N N . ASP A 1 106 ? 16.540 4.565 -12.199 1.00 96.94 106 ASP A N 1
ATOM 830 C CA . ASP A 1 106 ? 16.317 3.959 -10.884 1.00 96.94 106 ASP A CA 1
ATOM 831 C C . ASP A 1 106 ? 16.249 5.092 -9.856 1.00 96.94 106 ASP A C 1
ATOM 833 O O . ASP A 1 106 ? 17.219 5.829 -9.649 1.00 96.94 106 ASP A O 1
ATOM 837 N N . LYS A 1 107 ? 15.069 5.295 -9.268 1.00 95.56 107 LYS A N 1
ATOM 838 C CA . LYS A 1 107 ? 14.839 6.298 -8.228 1.00 95.56 107 LYS A CA 1
ATOM 839 C C . LYS A 1 107 ? 14.315 5.600 -6.991 1.00 95.56 107 LYS A C 1
ATOM 841 O O . LYS A 1 107 ? 13.278 4.947 -7.031 1.00 95.56 107 LYS A O 1
ATOM 846 N N . ARG A 1 108 ? 14.990 5.822 -5.868 1.00 95.50 108 ARG A N 1
ATOM 847 C CA . ARG A 1 108 ? 14.567 5.318 -4.562 1.00 95.50 108 ARG A CA 1
ATOM 848 C C . ARG A 1 108 ? 14.652 6.430 -3.549 1.00 95.50 108 ARG A C 1
ATOM 850 O O . ARG A 1 108 ? 15.644 7.161 -3.515 1.00 95.50 108 ARG A O 1
ATOM 857 N N . TYR A 1 109 ? 13.630 6.557 -2.720 1.00 91.81 109 TYR A N 1
ATOM 858 C CA . TYR A 1 109 ? 13.695 7.454 -1.583 1.00 91.81 109 TYR A CA 1
ATOM 859 C C . TYR A 1 109 ? 12.910 6.904 -0.401 1.00 91.81 109 TYR A C 1
ATOM 861 O O . TYR A 1 109 ? 11.898 6.219 -0.544 1.00 91.81 109 TYR A O 1
ATOM 869 N N . SER A 1 110 ? 13.394 7.262 0.782 1.00 94.44 110 SER A N 1
ATOM 870 C CA . SER A 1 110 ? 12.799 6.897 2.058 1.00 94.44 110 SER A CA 1
ATOM 871 C C . SER A 1 110 ? 12.699 8.142 2.922 1.00 94.44 110 SER A C 1
ATOM 873 O O . SER A 1 110 ? 13.646 8.930 3.009 1.00 94.44 110 SER A O 1
ATOM 875 N N . LYS A 1 111 ? 11.554 8.334 3.572 1.00 93.81 111 LYS A N 1
ATOM 876 C CA . LYS A 1 111 ? 11.310 9.483 4.444 1.00 93.81 111 LYS A CA 1
ATOM 877 C C . LYS A 1 111 ? 10.436 9.085 5.620 1.00 93.81 111 LYS A C 1
ATOM 879 O O . LYS A 1 111 ? 9.558 8.244 5.495 1.00 93.81 111 LYS A O 1
ATOM 884 N N . VAL A 1 112 ? 10.639 9.746 6.755 1.00 94.00 112 VAL A N 1
ATOM 885 C CA . VAL A 1 112 ? 9.693 9.686 7.871 1.00 94.00 112 VAL A CA 1
ATOM 886 C C . VAL A 1 112 ? 8.668 10.806 7.701 1.00 94.00 112 VAL A C 1
ATOM 888 O O . VAL A 1 112 ? 9.004 11.987 7.805 1.00 94.00 112 VAL A O 1
ATOM 891 N N . ILE A 1 113 ? 7.418 10.442 7.435 1.00 90.44 113 ILE A N 1
ATOM 892 C CA . ILE A 1 113 ? 6.265 11.335 7.319 1.00 90.44 113 ILE A CA 1
ATOM 893 C C . ILE A 1 113 ? 5.304 10.970 8.445 1.00 90.44 113 ILE A C 1
ATOM 895 O O . ILE A 1 113 ? 4.903 9.824 8.573 1.00 90.44 113 ILE A O 1
ATOM 899 N N . LYS A 1 114 ? 4.935 11.933 9.293 1.00 87.69 114 LYS A N 1
ATOM 900 C CA . LYS A 1 114 ? 3.979 11.686 10.380 1.00 87.69 114 LYS A CA 1
ATOM 901 C C . LYS A 1 114 ? 2.598 12.173 9.980 1.00 87.69 114 LYS A C 1
ATOM 903 O O . LYS A 1 114 ? 2.338 13.374 9.979 1.00 87.69 114 LYS A O 1
ATOM 908 N N . ILE A 1 115 ? 1.708 11.235 9.683 1.00 85.81 115 ILE A N 1
ATOM 909 C CA . ILE A 1 115 ? 0.286 11.516 9.490 1.00 85.81 115 ILE A CA 1
ATOM 910 C C . ILE A 1 115 ? -0.372 11.602 10.873 1.00 85.81 115 ILE A C 1
ATOM 912 O O . ILE A 1 115 ? -0.412 10.628 11.617 1.00 85.81 115 ILE A O 1
ATOM 916 N N . GLY A 1 116 ? -0.864 12.789 11.237 1.00 81.31 116 GLY A N 1
ATOM 917 C C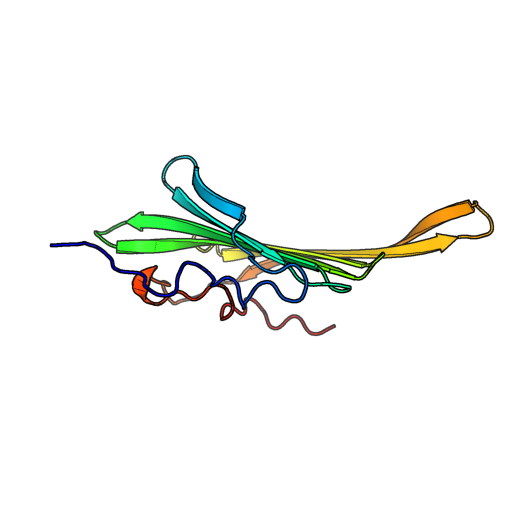A . GLY A 1 116 ? -1.444 13.054 12.563 1.00 81.31 116 GLY A CA 1
ATOM 918 C C . GLY A 1 116 ? -2.839 12.461 12.791 1.00 81.31 116 GLY A C 1
ATOM 919 O O . GLY A 1 116 ? -3.360 12.558 13.899 1.00 81.31 116 GLY A O 1
ATOM 920 N N . GLN A 1 117 ? -3.446 11.862 11.765 1.00 85.50 117 GLN A N 1
ATOM 921 C CA . GLN A 1 117 ? -4.769 11.249 11.840 1.00 85.50 117 GLN A CA 1
ATOM 922 C C . GLN A 1 117 ? -4.675 9.723 11.870 1.00 85.50 117 GLN A C 1
ATOM 924 O O . GLN A 1 117 ? -3.942 9.109 11.097 1.00 85.50 117 GLN A O 1
ATOM 929 N N . THR A 1 118 ? -5.461 9.106 12.748 1.00 91.00 118 THR A N 1
ATOM 930 C CA . THR A 1 118 ? -5.718 7.666 12.705 1.00 91.00 118 THR A CA 1
ATOM 931 C C . THR A 1 118 ? -6.796 7.388 11.668 1.00 91.00 118 THR A C 1
ATOM 933 O O . THR A 1 118 ? -7.851 8.014 11.694 1.00 91.00 118 THR A O 1
ATOM 936 N N . ILE A 1 119 ? -6.535 6.441 10.771 1.00 93.12 119 ILE A N 1
ATOM 937 C CA . ILE A 1 119 ? -7.486 6.029 9.739 1.00 93.12 119 ILE A CA 1
ATOM 938 C C . ILE A 1 119 ? -8.174 4.754 10.222 1.00 93.12 119 ILE A C 1
ATOM 940 O O . ILE A 1 119 ? -7.515 3.733 10.426 1.00 93.12 119 ILE A O 1
ATOM 944 N N . GLN A 1 120 ? -9.484 4.824 10.446 1.00 94.56 120 GLN A N 1
ATOM 945 C CA . GLN A 1 120 ? -10.289 3.678 10.866 1.00 94.56 120 GLN A CA 1
ATOM 946 C C . GLN A 1 120 ? -10.733 2.855 9.651 1.00 94.56 120 GLN A C 1
ATOM 948 O O . GLN A 1 120 ? -10.922 3.381 8.556 1.00 94.56 120 GLN A O 1
ATOM 953 N N . MET A 1 121 ? -10.894 1.546 9.839 1.00 95.38 121 MET A N 1
ATOM 954 C CA . MET A 1 121 ? -11.241 0.625 8.751 1.00 95.38 121 MET A CA 1
ATOM 955 C C . MET A 1 121 ? -12.648 0.866 8.171 1.00 95.38 121 MET A C 1
ATOM 957 O O . MET A 1 121 ? -12.860 0.662 6.982 1.00 95.38 121 MET A O 1
ATOM 961 N N . ASP A 1 122 ? -13.603 1.326 8.980 1.00 93.88 122 ASP A N 1
ATOM 962 C CA . ASP A 1 122 ? -14.989 1.613 8.566 1.00 93.88 122 ASP A CA 1
ATOM 963 C C . ASP A 1 122 ? -15.103 2.760 7.540 1.00 93.88 122 ASP A C 1
ATOM 965 O O . ASP A 1 122 ? -15.910 2.718 6.602 1.00 93.88 122 ASP A O 1
ATOM 969 N N . SER A 1 123 ? -14.249 3.766 7.689 1.00 91.06 123 SER A N 1
ATOM 970 C CA . SER A 1 123 ? -14.138 4.942 6.825 1.00 91.06 123 SER A CA 1
ATOM 971 C C . SER A 1 123 ? -13.104 4.776 5.711 1.00 91.06 123 SER A C 1
ATOM 973 O O . SER A 1 123 ? -13.039 5.610 4.809 1.00 91.06 123 SER A O 1
ATOM 975 N N . PHE A 1 124 ? -12.323 3.694 5.724 1.00 93.31 124 PHE A N 1
ATOM 976 C CA . PHE A 1 124 ? -11.276 3.469 4.738 1.00 93.31 124 PHE A CA 1
ATOM 977 C C . PHE A 1 124 ? -11.837 3.102 3.362 1.00 93.31 124 PHE A C 1
ATOM 979 O O . PHE A 1 124 ? -12.797 2.337 3.252 1.00 93.31 124 PHE A O 1
ATOM 986 N N . ARG A 1 125 ? -11.204 3.632 2.311 1.00 91.94 125 ARG A N 1
ATOM 987 C CA . ARG A 1 125 ? -11.447 3.293 0.907 1.00 91.94 125 ARG A CA 1
ATOM 988 C C . ARG A 1 125 ? -10.092 3.021 0.247 1.00 91.94 125 ARG A C 1
ATOM 990 O O . ARG A 1 125 ? -9.234 3.901 0.317 1.00 91.94 125 ARG A O 1
ATOM 997 N N . PRO A 1 126 ? -9.8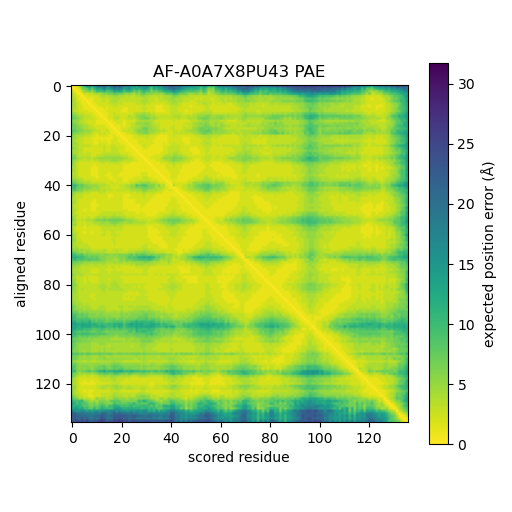91 1.873 -0.426 1.00 89.50 126 PRO A N 1
ATOM 998 C CA . PRO A 1 126 ? -8.583 1.510 -0.987 1.00 89.50 126 PRO A CA 1
ATOM 999 C C . PRO A 1 126 ? -7.959 2.563 -1.922 1.00 89.50 126 PRO A C 1
ATOM 1001 O O . PRO A 1 126 ? -6.746 2.729 -1.956 1.00 89.50 126 PRO A O 1
ATOM 1004 N N . TRP A 1 127 ? -8.787 3.323 -2.645 1.00 82.31 127 TRP A N 1
ATOM 1005 C CA . TRP A 1 127 ? -8.339 4.277 -3.667 1.00 82.31 127 TRP A CA 1
ATOM 1006 C C . TRP A 1 127 ? -8.047 5.695 -3.184 1.00 82.31 127 TRP A C 1
ATOM 1008 O O . TRP A 1 127 ? -7.492 6.489 -3.936 1.00 82.31 127 TRP A O 1
ATOM 1018 N N . THR A 1 128 ? -8.466 6.066 -1.977 1.00 76.75 128 THR A N 1
ATOM 1019 C CA . THR A 1 128 ? -8.483 7.482 -1.568 1.00 76.75 128 THR A CA 1
ATOM 1020 C C . THR A 1 128 ? -7.228 7.906 -0.816 1.00 76.75 128 THR A C 1
ATOM 1022 O O . THR A 1 128 ? -7.181 9.010 -0.276 1.00 76.75 128 THR A O 1
ATOM 1025 N N . LEU A 1 129 ? -6.245 7.016 -0.695 1.00 75.12 129 LEU A N 1
ATOM 1026 C CA . LEU A 1 129 ? -5.085 7.236 0.148 1.00 75.12 129 LEU A CA 1
ATOM 1027 C C . LEU A 1 129 ? -3.945 7.865 -0.658 1.00 75.12 129 LEU A C 1
ATOM 1029 O O . LEU A 1 129 ? -3.259 7.189 -1.418 1.00 75.12 129 LEU A O 1
ATOM 1033 N N . GLU A 1 130 ? -3.733 9.163 -0.459 1.00 68.56 130 GLU A N 1
ATOM 1034 C CA . GLU A 1 130 ? -2.588 9.898 -0.997 1.00 68.56 130 GLU A CA 1
ATOM 1035 C C . GLU A 1 130 ? -1.551 10.086 0.121 1.00 68.56 130 GLU A C 1
ATOM 1037 O O . GLU A 1 130 ? -1.821 10.738 1.133 1.00 68.56 130 GLU A O 1
ATOM 1042 N N . ILE A 1 131 ? -0.375 9.466 -0.028 1.00 61.69 131 ILE A N 1
ATOM 1043 C CA . ILE A 1 131 ? 0.725 9.545 0.942 1.00 61.69 131 ILE A CA 1
ATOM 1044 C C . ILE A 1 131 ? 1.922 10.148 0.235 1.00 61.69 131 ILE A C 1
ATOM 1046 O O . ILE A 1 131 ? 2.599 9.469 -0.528 1.00 61.69 131 ILE A O 1
ATOM 1050 N N . ASP A 1 132 ? 2.157 11.424 0.538 1.00 60.09 132 ASP A N 1
ATOM 1051 C CA . ASP A 1 132 ? 3.093 12.294 -0.171 1.00 60.09 132 ASP A CA 1
ATOM 1052 C C . ASP A 1 132 ? 2.638 12.538 -1.622 1.00 60.09 132 ASP A C 1
ATOM 1054 O O . ASP A 1 132 ? 2.428 11.619 -2.410 1.00 60.09 132 ASP A O 1
ATOM 1058 N N . SER A 1 133 ? 2.436 13.803 -1.992 1.00 54.19 133 SER A N 1
ATOM 1059 C CA . SER A 1 133 ? 2.093 14.169 -3.368 1.00 54.19 133 SER A CA 1
ATOM 1060 C C . SER A 1 133 ? 3.369 14.092 -4.204 1.00 54.19 133 SER A C 1
ATOM 1062 O O . SER A 1 133 ? 4.036 15.105 -4.442 1.00 54.19 133 SER A O 1
ATOM 1064 N N . VAL A 1 134 ? 3.784 12.885 -4.568 1.00 46.09 134 VAL A N 1
ATOM 1065 C CA . VAL A 1 134 ? 5.018 12.674 -5.321 1.00 46.09 134 VAL A CA 1
ATOM 1066 C C . VAL A 1 134 ? 4.764 13.124 -6.753 1.00 46.09 134 VAL A C 1
ATOM 1068 O O . VAL A 1 134 ? 4.071 12.459 -7.520 1.00 46.09 134 VAL A O 1
ATOM 1071 N N . LYS A 1 135 ? 5.272 14.307 -7.098 1.00 38.62 135 LYS A N 1
ATOM 1072 C CA . LYS A 1 135 ? 5.199 14.851 -8.456 1.00 38.62 135 LYS A CA 1
ATOM 1073 C C . LYS A 1 135 ? 6.461 14.442 -9.214 1.00 38.62 135 LYS A C 1
ATOM 1075 O O . LYS A 1 135 ? 7.556 14.794 -8.777 1.00 38.62 135 LYS A O 1
ATOM 1080 N N . PHE A 1 136 ? 6.291 13.706 -10.312 1.00 37.25 136 PHE A N 1
ATOM 1081 C CA . PHE A 1 136 ? 7.351 13.406 -11.281 1.00 37.25 136 PHE A CA 1
ATOM 1082 C C . PHE A 1 136 ? 7.432 14.483 -12.354 1.00 37.25 136 PHE A C 1
ATOM 1084 O O . PHE A 1 136 ? 6.359 14.992 -12.753 1.00 37.25 136 PHE A O 1
#

Sequence (136 aa):
TLDCQANELILTSGQGGMMGDPYQGLYVSGNQLCTSFGGGSRDKWNLSHCFIHKNNNWILRSTETSGGHAELMYHMNYDFETGNFNYEYVEEEYDEASDSMAIVKDKRYSKVIKIGQTIQMDSFRPWTLEIDSVKF

pLDDT: mean 90.92, std 10.78, range [37.25, 98.31]

Mean predicted aligned error: 4.72 Å

Foldseek 3Di:
DDLADAPQLADAQVPQAPQGHFFPDWDDDPQWTKGKGWHDDQKIKIKMWIWHQDPSFTWTQKIKMKIAGDQKIKIWMAGQVQQKIKIWIWGWDQDPVVRDIDTPDIDIDIDRDHDPDIHTNNNDHRPPDDDDPDDD

Solvent-accessible surface area (backbone atoms only — not comparable to full-atom values): 7716 Å² total; per-residue (Å²): 133,81,79,72,68,47,88,50,55,67,76,53,51,85,72,6,52,82,66,29,60,18,73,71,47,76,50,75,58,92,80,26,50,33,40,35,33,41,34,27,68,74,50,35,39,35,42,34,43,29,28,33,77,53,94,83,34,47,28,58,40,34,42,36,41,35,34,34,44,88,54,31,41,39,42,36,38,35,32,65,85,78,14,45,34,40,40,39,36,41,31,44,46,80,36,81,91,74,75,41,80,40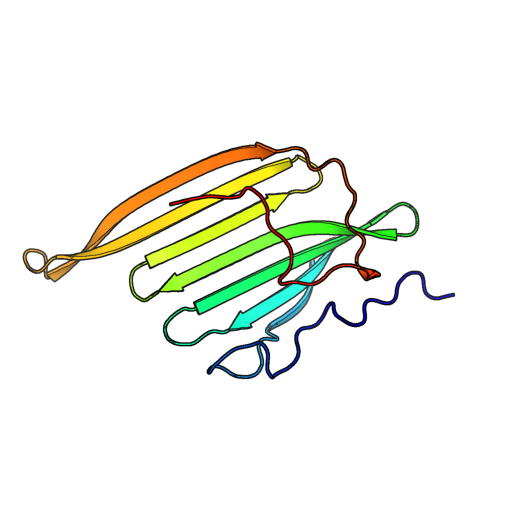,80,77,43,80,48,73,52,73,46,78,50,82,75,92,68,88,49,44,45,52,80,38,47,85,86,76,74,81,79,72,92,80,78,130